Protein AF-A0A1J5D6K0-F1 (afdb_monomer_lite)

Sequence (150 aa):
MKAKLVFLFVSVVAASLMGCAALTQLNQTANDLNKTATDLDNTAKNAEGTAKKVDNNLDKANDAANKLGPVELEDDGGSNSSEAYCCVNGTFYNCTSAAAAGQCVGDPMAMMDCLNACGDTACEDQCTSKYGPDPSPCSRDAGQDGRCAE

Foldseek 3Di:
DVVVVVVVVVVVVVVVVVVVVVVVVVVVVVVVVVVVVVVVVVVVVVVVVVVVVVVVVVVVVVVVVVVVPPPPPPPVVDPPDDWQWEADPLWIWTANDVVLSDLQQFAVVQLVVQVVVDDDPVSNVVSCVHGNGDNVRTHTDRVCSVVSPD

Secondary structure (DSSP, 8-state):
-HHHHHHHHHHHHHHHHHHHHHHHHHHHHHHHHHHHHHHHHHHHHHHHHHHHHHHHHHHHHHHHHHHT-------TT--SSS-EEEEETTEEEEESSHHHHHHHH--HHHHHHHHHH--SHHHHHHHHHHHS---TTEEE-GGGGGGS--

pLDDT: mean 79.14, std 17.73, range [39.59, 94.88]

Structure (mmCIF, N/CA/C/O backbone):
data_AF-A0A1J5D6K0-F1
#
_entry.id   AF-A0A1J5D6K0-F1
#
loop_
_atom_site.group_PDB
_atom_site.id
_atom_site.type_symbol
_atom_site.label_atom_id
_atom_site.label_alt_id
_atom_site.label_comp_id
_atom_site.label_asym_id
_atom_site.label_entity_id
_atom_site.label_seq_id
_atom_site.pdbx_PDB_ins_code
_atom_site.Cartn_x
_atom_site.Cartn_y
_atom_site.Cartn_z
_atom_site.occupancy
_atom_site.B_iso_or_equiv
_atom_site.auth_seq_id
_atom_site.auth_comp_id
_atom_site.auth_asym_id
_atom_site.auth_atom_id
_atom_site.pdbx_PDB_model_num
ATOM 1 N N . MET A 1 1 ? 57.338 5.200 -73.165 1.00 49.44 1 MET A N 1
ATOM 2 C CA . MET A 1 1 ? 57.131 6.282 -72.168 1.00 49.44 1 MET A CA 1
ATOM 3 C C . MET A 1 1 ? 55.677 6.760 -72.046 1.00 49.44 1 MET A C 1
ATOM 5 O O . MET A 1 1 ? 55.307 7.169 -70.957 1.00 49.44 1 MET A O 1
ATOM 9 N N . LYS A 1 2 ? 54.822 6.655 -73.080 1.00 47.28 2 LYS A N 1
ATOM 10 C CA . LYS A 1 2 ? 53.421 7.136 -73.029 1.00 47.28 2 LYS A CA 1
ATOM 11 C C . LYS A 1 2 ? 52.489 6.389 -72.047 1.00 47.28 2 LYS A C 1
ATOM 13 O O . LYS A 1 2 ? 51.615 7.014 -71.468 1.00 47.28 2 LYS A O 1
ATOM 18 N N . ALA A 1 3 ? 52.709 5.097 -71.787 1.00 49.09 3 ALA A N 1
ATOM 19 C CA . ALA A 1 3 ? 51.834 4.300 -70.911 1.00 49.09 3 ALA A CA 1
ATOM 20 C C . ALA A 1 3 ? 51.986 4.594 -69.399 1.00 49.09 3 ALA A C 1
ATOM 22 O O . ALA A 1 3 ? 51.020 4.477 -68.652 1.00 49.09 3 ALA A O 1
ATOM 23 N N . LYS A 1 4 ? 53.173 5.024 -68.941 1.00 47.47 4 LYS A N 1
ATOM 24 C CA . LYS A 1 4 ? 53.415 5.360 -67.522 1.00 47.47 4 LYS A CA 1
ATOM 25 C C . LYS A 1 4 ? 52.765 6.683 -67.099 1.00 47.47 4 LYS A C 1
ATOM 27 O O . LYS A 1 4 ? 52.412 6.832 -65.937 1.00 47.47 4 LYS A O 1
ATOM 32 N N . LEU A 1 5 ? 52.580 7.616 -68.036 1.00 44.81 5 LEU A N 1
ATOM 33 C CA . LEU A 1 5 ? 51.949 8.908 -67.758 1.00 44.81 5 LEU A CA 1
ATOM 34 C C . LEU A 1 5 ? 50.432 8.753 -67.546 1.00 44.81 5 LEU A C 1
ATOM 36 O O . LEU A 1 5 ? 49.882 9.331 -66.619 1.00 44.81 5 LEU A O 1
ATOM 40 N N . VAL A 1 6 ? 49.769 7.906 -68.343 1.00 53.62 6 VAL A N 1
ATOM 41 C CA . VAL A 1 6 ? 48.320 7.648 -68.230 1.00 53.62 6 VAL A CA 1
ATOM 42 C C . VAL A 1 6 ? 47.972 6.979 -66.896 1.00 53.62 6 VAL A C 1
ATOM 44 O O . VAL A 1 6 ? 46.999 7.364 -66.258 1.00 53.62 6 VAL A O 1
ATOM 47 N N . PHE A 1 7 ? 48.802 6.046 -66.421 1.00 49.53 7 PHE A N 1
ATOM 48 C CA . PHE A 1 7 ? 48.579 5.375 -65.135 1.00 49.53 7 PHE A CA 1
ATOM 49 C C . PHE A 1 7 ? 48.686 6.320 -63.926 1.00 49.53 7 PHE A C 1
ATOM 51 O O . PHE A 1 7 ? 47.919 6.187 -62.977 1.00 49.53 7 PHE A O 1
ATOM 58 N N . LEU A 1 8 ? 49.587 7.309 -63.968 1.00 51.47 8 LEU A N 1
ATOM 59 C CA . LEU A 1 8 ? 49.704 8.313 -62.903 1.00 51.47 8 LEU A CA 1
ATOM 60 C C . LEU A 1 8 ? 48.533 9.306 -62.907 1.00 51.47 8 LEU A C 1
ATOM 62 O O . LEU A 1 8 ? 48.039 9.660 -61.840 1.00 51.47 8 LEU A O 1
ATOM 66 N N . PHE A 1 9 ? 48.038 9.703 -64.084 1.00 49.69 9 PHE A N 1
ATOM 67 C CA . PHE A 1 9 ? 46.866 10.579 -64.182 1.00 49.69 9 PHE A CA 1
ATOM 68 C C . PHE A 1 9 ? 45.577 9.897 -63.698 1.00 49.69 9 PHE A C 1
ATOM 70 O O . PHE A 1 9 ? 44.783 10.526 -63.003 1.00 49.69 9 PHE A O 1
ATOM 77 N N . VAL A 1 10 ? 45.385 8.606 -63.988 1.00 52.84 10 VAL A N 1
ATOM 78 C CA . VAL A 1 10 ? 44.197 7.860 -63.531 1.00 52.84 10 VAL A CA 1
ATOM 79 C C . VAL A 1 10 ? 44.192 7.681 -62.005 1.00 52.84 10 VAL A C 1
ATOM 81 O O . VAL A 1 10 ? 43.145 7.854 -61.383 1.00 52.84 10 VAL A O 1
ATOM 84 N N . SER A 1 11 ? 45.348 7.436 -61.374 1.00 50.16 11 SER A N 1
ATOM 85 C CA . SER A 1 11 ? 45.429 7.321 -59.907 1.00 50.16 11 SER A CA 1
ATOM 86 C C . SER A 1 11 ? 45.177 8.641 -59.165 1.00 50.16 11 SER A C 1
ATOM 88 O O . SER A 1 11 ? 44.572 8.626 -58.096 1.00 50.16 11 SER A O 1
ATOM 90 N N . VAL A 1 12 ? 45.586 9.789 -59.718 1.00 50.44 12 VAL A N 1
ATOM 91 C CA . VAL A 1 12 ? 45.345 11.106 -59.090 1.00 50.44 12 VAL A CA 1
ATOM 92 C C . VAL A 1 12 ? 43.873 11.527 -59.204 1.00 50.44 12 VAL A C 1
ATOM 94 O O . VAL A 1 12 ? 43.320 12.102 -58.264 1.00 50.44 12 VAL A O 1
ATOM 97 N N . VAL A 1 13 ? 43.204 11.188 -60.312 1.00 50.97 13 VAL A N 1
ATOM 98 C CA . VAL A 1 13 ? 41.767 11.460 -60.505 1.00 50.97 13 VAL A CA 1
ATOM 99 C C . VAL A 1 13 ? 40.896 10.531 -59.643 1.00 50.97 13 VAL A C 1
ATOM 101 O O . VAL A 1 13 ? 39.911 10.974 -59.054 1.00 50.97 13 VAL A O 1
ATOM 104 N N . ALA A 1 14 ? 41.288 9.264 -59.472 1.00 49.84 14 ALA A N 1
ATOM 105 C CA . ALA A 1 14 ? 40.587 8.337 -58.578 1.00 49.84 14 ALA A CA 1
ATOM 106 C C . ALA A 1 14 ? 40.674 8.756 -57.094 1.00 49.84 14 ALA A C 1
ATOM 108 O O . ALA A 1 14 ? 39.692 8.636 -56.362 1.00 49.84 14 ALA A O 1
ATOM 109 N N . ALA A 1 15 ? 41.811 9.314 -56.659 1.00 49.41 15 ALA A N 1
ATOM 110 C CA . ALA A 1 15 ? 41.989 9.820 -55.295 1.00 49.41 15 ALA A CA 1
ATOM 111 C C . ALA A 1 15 ? 41.212 11.124 -55.017 1.00 49.41 15 ALA A C 1
ATOM 113 O O . ALA A 1 15 ? 40.798 11.366 -53.884 1.00 49.41 15 ALA A O 1
ATOM 114 N N . SER A 1 16 ? 40.966 11.951 -56.038 1.00 51.94 16 SER A N 1
ATOM 115 C CA . SER A 1 16 ? 40.209 13.206 -55.896 1.00 51.94 16 SER A CA 1
ATOM 116 C C . SER A 1 16 ? 38.687 13.002 -55.893 1.00 51.94 16 SER A C 1
ATOM 118 O O . SER A 1 16 ? 37.976 13.767 -55.245 1.00 51.94 16 SER A O 1
ATOM 120 N N . LEU A 1 17 ? 38.177 11.930 -56.508 1.00 52.44 17 LEU A N 1
ATOM 121 C CA . LEU A 1 17 ? 36.751 11.568 -56.464 1.00 52.44 17 LEU A CA 1
ATOM 122 C C . LEU A 1 17 ? 36.309 10.987 -55.106 1.00 52.44 17 LEU A C 1
ATOM 124 O O . LEU A 1 17 ? 35.176 11.219 -54.683 1.00 52.44 17 LEU A O 1
ATOM 128 N N . MET A 1 18 ? 37.192 10.287 -54.384 1.00 53.19 18 MET A N 1
ATOM 129 C CA . MET A 1 18 ? 36.874 9.741 -53.051 1.00 53.19 18 MET A CA 1
ATOM 130 C C . MET A 1 18 ? 36.781 10.821 -51.956 1.00 53.19 18 MET A C 1
ATOM 132 O O . MET A 1 18 ? 36.052 10.641 -50.982 1.00 53.19 18 MET A O 1
ATOM 136 N N . GLY A 1 19 ? 37.445 11.971 -52.126 1.00 53.59 19 GLY A N 1
ATOM 137 C CA . GLY A 1 19 ? 37.365 13.097 -51.184 1.00 53.59 19 GLY A CA 1
ATOM 138 C C . GLY A 1 19 ? 36.005 13.810 -51.174 1.00 53.59 19 GLY A C 1
ATOM 139 O O . GLY A 1 19 ? 35.550 14.269 -50.127 1.00 53.59 19 GLY A O 1
ATOM 140 N N . CYS A 1 20 ? 35.304 13.857 -52.311 1.00 55.31 20 CYS A N 1
ATOM 141 C CA . CYS A 1 20 ? 33.992 14.508 -52.409 1.00 55.31 20 CYS A CA 1
ATOM 142 C C . CYS A 1 20 ? 32.870 13.711 -51.721 1.00 55.31 20 CYS A C 1
ATOM 144 O O . CYS A 1 20 ? 31.951 14.307 -51.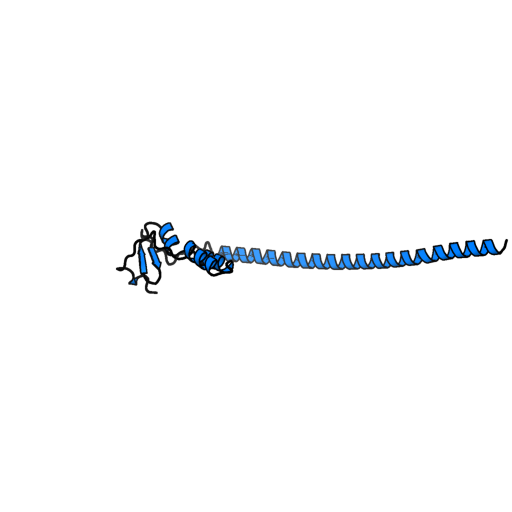154 1.00 55.31 20 CYS A O 1
ATOM 146 N N . ALA A 1 21 ? 32.952 12.376 -51.714 1.00 61.72 21 ALA A N 1
ATOM 147 C CA . ALA A 1 21 ? 31.985 11.530 -51.010 1.00 61.72 21 ALA A CA 1
ATOM 148 C C . ALA A 1 21 ? 32.072 11.724 -49.485 1.00 61.72 21 ALA A C 1
ATOM 150 O O . ALA A 1 21 ? 31.045 11.858 -48.821 1.00 61.72 21 ALA A O 1
ATOM 151 N N . ALA A 1 22 ? 33.293 11.841 -48.950 1.00 66.62 22 ALA A N 1
ATOM 152 C CA . ALA A 1 22 ? 33.528 12.125 -47.536 1.00 66.62 22 ALA A CA 1
ATOM 153 C C . ALA A 1 22 ? 33.022 13.521 -47.125 1.00 66.62 22 ALA A C 1
ATOM 155 O O . ALA A 1 22 ? 32.376 13.656 -46.088 1.00 66.62 22 ALA A O 1
ATOM 156 N N . LEU A 1 23 ? 33.229 14.554 -47.957 1.00 67.88 23 LEU A N 1
ATOM 157 C CA . LEU A 1 23 ? 32.669 15.891 -47.701 1.00 67.88 23 LEU A CA 1
ATOM 158 C C . LEU A 1 23 ? 31.135 15.891 -47.676 1.00 67.88 23 LEU A C 1
ATOM 160 O O . LEU A 1 23 ? 30.526 16.566 -46.848 1.00 67.88 23 LEU A O 1
ATOM 164 N N . THR A 1 24 ? 30.508 15.128 -48.572 1.00 75.88 24 THR A N 1
ATOM 165 C CA . THR A 1 24 ? 29.043 15.049 -48.648 1.00 75.88 24 THR A CA 1
ATOM 166 C C . THR A 1 24 ? 28.462 14.369 -47.405 1.00 75.88 24 THR A C 1
ATOM 168 O O . THR A 1 24 ? 27.485 14.860 -46.841 1.00 75.88 24 THR A O 1
ATOM 171 N N . GLN A 1 25 ? 29.106 13.302 -46.920 1.00 78.06 25 GLN A N 1
ATOM 172 C CA . GLN A 1 25 ? 28.727 12.625 -45.673 1.00 78.06 25 GLN A CA 1
ATOM 173 C C . GLN A 1 25 ? 28.916 13.513 -44.434 1.00 78.06 25 GLN A C 1
ATOM 175 O O . GLN A 1 25 ? 28.061 13.511 -43.547 1.00 78.06 25 GLN A O 1
ATOM 180 N N . LEU A 1 26 ? 29.986 14.317 -44.378 1.00 77.44 26 LEU A N 1
ATOM 181 C CA . LEU A 1 26 ? 30.190 15.282 -43.291 1.00 77.44 26 LEU A CA 1
ATOM 182 C C . LEU A 1 26 ? 29.095 16.354 -43.264 1.00 77.44 26 LEU A C 1
ATOM 184 O O . LEU A 1 26 ? 28.601 16.693 -42.193 1.00 77.44 26 LEU A O 1
ATOM 188 N N . ASN A 1 27 ? 28.693 16.865 -44.428 1.00 78.88 27 ASN A N 1
ATOM 189 C CA . ASN A 1 27 ? 27.647 17.884 -44.520 1.00 78.88 27 ASN A CA 1
ATOM 190 C C . ASN A 1 27 ? 26.264 17.341 -44.114 1.00 78.88 27 ASN A C 1
ATOM 192 O O . ASN A 1 27 ? 25.484 18.033 -43.465 1.00 78.88 27 ASN A O 1
ATOM 196 N N . GLN A 1 28 ? 25.965 16.085 -44.459 1.00 83.44 28 GLN A N 1
ATOM 197 C CA . GLN A 1 28 ? 24.747 15.405 -44.006 1.00 83.44 28 GLN A CA 1
ATOM 198 C C . GLN A 1 28 ? 24.757 15.208 -42.489 1.00 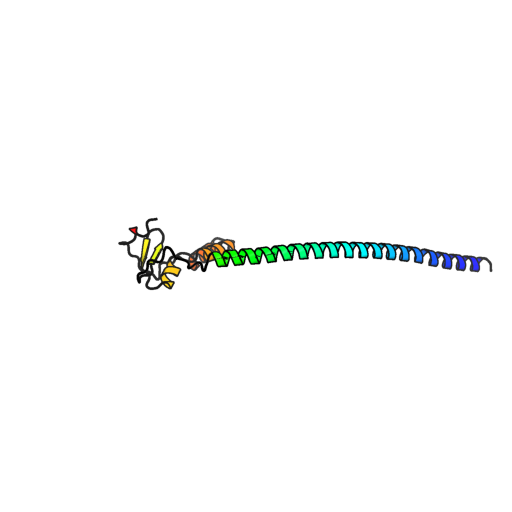83.44 28 GLN A C 1
ATOM 200 O O . GLN A 1 28 ? 23.828 15.639 -41.812 1.00 83.44 28 GLN A O 1
ATOM 205 N N . THR A 1 29 ? 25.862 14.686 -41.953 1.00 83.69 29 THR A N 1
ATOM 206 C CA . THR A 1 29 ? 26.055 14.516 -40.506 1.00 83.69 29 THR A CA 1
ATOM 207 C C . THR A 1 29 ? 25.896 15.847 -39.761 1.00 83.69 29 THR A C 1
ATOM 209 O O . THR A 1 29 ? 25.196 15.912 -38.758 1.00 83.69 29 THR A O 1
ATOM 212 N N . ALA A 1 30 ? 26.470 16.941 -40.269 1.00 81.69 30 ALA A N 1
ATOM 213 C CA . ALA A 1 30 ? 26.342 18.264 -39.656 1.00 81.69 30 ALA A CA 1
ATOM 214 C C . ALA A 1 30 ? 24.886 18.769 -39.610 1.00 81.69 30 ALA A C 1
ATOM 216 O O . ALA A 1 30 ? 24.461 19.331 -38.598 1.00 81.69 30 ALA A O 1
ATOM 217 N N . ASN A 1 31 ? 24.107 18.538 -40.670 1.00 88.25 31 ASN A N 1
ATOM 218 C CA . ASN A 1 31 ? 22.688 18.898 -40.699 1.00 88.25 31 ASN A CA 1
ATOM 219 C C . ASN A 1 31 ? 21.855 18.055 -39.726 1.00 88.25 31 ASN A C 1
ATOM 221 O O . ASN A 1 31 ? 20.991 18.600 -39.036 1.00 88.25 31 ASN A O 1
ATOM 225 N N . ASP A 1 32 ? 22.141 16.758 -39.626 1.00 89.81 32 ASP A N 1
ATOM 226 C CA . ASP A 1 32 ? 21.453 15.858 -38.697 1.00 89.81 32 ASP A CA 1
ATOM 227 C C . ASP A 1 32 ? 21.759 16.214 -37.235 1.00 89.81 32 ASP A C 1
ATOM 229 O O . ASP A 1 32 ? 20.852 16.234 -36.398 1.00 89.81 32 ASP A O 1
ATOM 233 N N . LEU A 1 33 ? 23.008 16.589 -36.925 1.00 91.31 33 LEU A N 1
ATOM 234 C CA . LEU A 1 33 ? 23.368 17.108 -35.602 1.00 91.31 33 LEU A CA 1
ATOM 235 C C . LEU A 1 33 ? 22.633 18.414 -35.288 1.00 91.31 33 LEU A C 1
ATOM 237 O O . LEU A 1 33 ? 22.113 18.564 -34.185 1.00 91.31 33 LEU A O 1
ATOM 241 N N . ASN A 1 34 ? 22.554 19.345 -36.241 1.00 91.94 34 ASN A N 1
ATOM 242 C CA . ASN A 1 34 ? 21.859 20.617 -36.032 1.00 91.94 34 ASN A CA 1
ATOM 243 C C . ASN A 1 34 ? 20.353 20.415 -35.785 1.00 91.94 34 ASN A C 1
ATOM 245 O O . ASN A 1 34 ? 19.753 21.059 -34.920 1.00 91.94 34 ASN A O 1
ATOM 249 N N . LYS A 1 35 ? 19.744 19.468 -36.506 1.00 92.94 35 LYS A N 1
ATOM 250 C CA . LYS A 1 35 ? 18.352 19.074 -36.287 1.00 92.94 35 LYS A CA 1
ATOM 251 C C . LYS A 1 35 ? 18.155 18.455 -34.903 1.00 92.94 35 LYS A C 1
ATOM 253 O O . LYS A 1 35 ? 17.283 18.896 -34.162 1.00 92.94 35 LYS A O 1
ATOM 258 N N . THR A 1 36 ? 19.021 17.517 -34.526 1.00 93.19 36 THR A N 1
ATOM 259 C CA . THR A 1 36 ? 18.984 16.865 -33.208 1.00 93.19 36 THR A CA 1
ATOM 260 C C . THR A 1 36 ? 19.147 17.878 -32.071 1.00 93.19 36 THR A C 1
ATOM 262 O O . THR A 1 36 ? 18.436 17.807 -31.073 1.00 93.19 36 THR A O 1
ATOM 265 N N . ALA A 1 37 ? 20.038 18.863 -32.229 1.00 90.94 37 ALA A N 1
ATOM 266 C CA . ALA A 1 37 ? 20.223 19.935 -31.253 1.00 90.94 37 ALA A CA 1
ATOM 267 C C . ALA A 1 37 ? 18.960 20.800 -31.094 1.00 90.94 37 ALA A C 1
ATOM 269 O O . ALA A 1 37 ? 18.594 21.158 -29.976 1.00 90.94 37 ALA A O 1
ATOM 270 N N . THR A 1 38 ? 18.263 21.087 -32.197 1.00 93.56 38 THR A N 1
ATOM 271 C CA . THR A 1 38 ? 17.000 21.844 -32.183 1.00 93.56 38 THR A CA 1
ATOM 272 C C . THR A 1 38 ? 15.880 21.056 -31.499 1.00 93.56 38 THR A C 1
ATOM 274 O O . THR A 1 38 ? 15.136 21.602 -30.684 1.00 93.56 38 THR A O 1
ATOM 277 N N . ASP A 1 39 ? 15.772 19.759 -31.784 1.00 92.88 39 ASP A N 1
ATOM 278 C CA . ASP A 1 39 ? 14.772 18.887 -31.161 1.00 92.88 39 ASP A CA 1
ATOM 279 C C . ASP A 1 39 ? 15.024 18.731 -29.650 1.00 92.88 39 ASP A C 1
ATOM 281 O O . ASP A 1 39 ? 14.078 18.717 -28.852 1.00 92.88 39 ASP A O 1
ATOM 285 N N . LEU A 1 40 ? 16.295 18.694 -29.234 1.00 93.62 40 LEU A N 1
ATOM 286 C CA . LEU A 1 40 ? 16.673 18.651 -27.824 1.00 93.62 40 LEU A CA 1
ATOM 287 C C . LEU A 1 40 ? 16.359 19.967 -27.096 1.00 93.62 40 LEU A C 1
ATOM 289 O O . LEU A 1 40 ? 15.832 19.923 -25.987 1.00 93.62 40 LEU A O 1
ATOM 293 N N . ASP A 1 41 ? 16.601 21.124 -27.721 1.00 94.12 41 ASP A N 1
ATOM 294 C CA . ASP A 1 41 ? 16.224 22.441 -27.175 1.00 94.12 41 ASP A CA 1
ATOM 295 C C . ASP A 1 41 ? 14.703 22.563 -26.981 1.00 94.12 41 ASP A C 1
ATOM 297 O O . ASP A 1 41 ? 14.225 22.972 -25.919 1.00 94.12 41 ASP A O 1
ATOM 301 N N . ASN A 1 42 ? 13.919 22.115 -27.964 1.00 93.00 42 ASN A N 1
ATOM 302 C CA . ASN A 1 42 ? 12.461 22.084 -27.854 1.00 93.00 42 ASN A CA 1
ATOM 303 C C . ASN A 1 42 ? 11.989 21.133 -26.741 1.00 93.00 42 ASN A C 1
ATOM 305 O O . ASN A 1 42 ? 11.067 21.457 -25.988 1.00 93.00 42 ASN A O 1
ATOM 309 N N . THR A 1 43 ? 12.641 19.978 -26.596 1.00 93.75 43 THR A N 1
ATOM 310 C CA . THR A 1 43 ? 12.351 19.022 -25.518 1.00 93.75 43 THR A CA 1
ATOM 311 C C . THR A 1 43 ? 12.675 19.617 -24.146 1.00 93.75 43 THR A C 1
ATOM 313 O O . THR A 1 43 ? 11.863 19.505 -23.227 1.00 93.75 43 THR A O 1
ATOM 316 N N . ALA A 1 44 ? 13.808 20.311 -24.014 1.00 90.94 44 ALA A N 1
ATOM 317 C CA . ALA A 1 44 ? 14.205 20.984 -22.780 1.00 90.94 44 ALA A CA 1
ATOM 318 C C . ALA A 1 44 ? 13.202 22.080 -22.379 1.00 90.94 44 ALA A C 1
ATOM 320 O O . ALA A 1 44 ? 12.775 22.126 -21.226 1.00 90.94 44 ALA A O 1
ATOM 321 N N . LYS A 1 45 ? 12.738 22.897 -23.332 1.00 92.38 45 LYS A N 1
ATOM 322 C CA . LYS A 1 45 ? 11.705 23.923 -23.092 1.00 92.38 45 LYS A CA 1
ATOM 323 C C . LYS A 1 45 ? 10.369 23.326 -22.648 1.00 92.38 45 LYS A C 1
ATOM 325 O O . LYS A 1 45 ? 9.719 23.855 -21.745 1.00 92.38 45 LYS A O 1
ATOM 330 N N . ASN A 1 46 ? 9.965 22.203 -23.242 1.00 90.44 46 ASN A N 1
ATOM 331 C CA . ASN A 1 46 ? 8.754 21.490 -22.832 1.00 90.44 46 ASN A CA 1
ATOM 332 C C . ASN A 1 46 ? 8.889 20.907 -21.417 1.00 90.44 46 ASN A C 1
ATOM 334 O O . ASN A 1 46 ? 7.950 20.997 -20.622 1.00 90.44 46 ASN A O 1
ATOM 338 N N . ALA A 1 47 ? 10.055 20.347 -21.084 1.00 89.69 47 ALA A N 1
ATOM 339 C CA . ALA A 1 47 ? 10.348 19.841 -19.747 1.00 89.69 47 ALA A CA 1
ATOM 340 C C . ALA A 1 47 ? 10.336 20.964 -18.695 1.00 89.69 47 ALA A C 1
ATOM 342 O O . ALA A 1 47 ? 9.719 20.802 -17.644 1.00 89.69 47 ALA A O 1
ATOM 343 N N . GLU A 1 48 ? 10.917 22.128 -19.002 1.00 91.62 48 GLU A N 1
ATOM 344 C CA . GLU A 1 48 ? 10.876 23.311 -18.133 1.00 91.62 48 GLU A CA 1
ATOM 345 C C . GLU A 1 48 ? 9.432 23.793 -17.896 1.00 91.62 48 GLU A C 1
ATOM 347 O O . GLU A 1 48 ? 9.042 24.099 -16.767 1.00 91.62 48 GLU A O 1
ATOM 352 N N . GLY A 1 49 ? 8.600 23.804 -18.942 1.00 89.69 49 GLY A N 1
ATOM 353 C CA . GLY A 1 49 ? 7.178 24.135 -18.827 1.00 89.69 49 GLY A CA 1
ATOM 354 C C . GLY A 1 49 ? 6.404 23.163 -17.930 1.00 89.69 49 GLY A C 1
ATOM 355 O O . GLY A 1 49 ? 5.546 23.587 -17.153 1.00 89.69 49 GLY A O 1
ATOM 356 N N . THR A 1 50 ? 6.717 21.868 -18.000 1.00 89.12 50 THR A N 1
ATOM 357 C CA . THR A 1 50 ? 6.130 20.848 -17.118 1.00 89.12 50 THR A CA 1
ATOM 358 C C . THR A 1 50 ? 6.604 21.015 -15.676 1.00 89.12 50 THR A C 1
ATOM 360 O O . THR A 1 50 ? 5.771 20.993 -14.773 1.00 89.12 50 THR A O 1
ATOM 363 N N . ALA A 1 51 ? 7.897 21.271 -15.451 1.00 87.94 51 ALA A N 1
ATOM 364 C CA . ALA A 1 51 ? 8.444 21.516 -14.117 1.00 87.94 51 ALA A CA 1
ATOM 365 C C . ALA A 1 51 ? 7.751 22.704 -13.430 1.00 87.94 51 ALA A C 1
ATOM 367 O O . ALA A 1 51 ? 7.295 22.576 -12.298 1.00 87.94 51 ALA A O 1
ATOM 368 N N . LYS A 1 52 ? 7.538 23.815 -14.151 1.00 91.38 52 LYS A N 1
ATOM 369 C CA . LYS A 1 52 ? 6.787 24.976 -13.636 1.00 91.38 52 LYS A CA 1
ATOM 370 C C . LYS A 1 52 ? 5.338 24.640 -13.274 1.00 91.38 52 LYS A C 1
ATOM 372 O O . LYS A 1 52 ? 4.792 25.210 -12.336 1.00 91.38 52 LYS A O 1
ATOM 377 N N . LYS A 1 53 ? 4.674 23.739 -14.005 1.00 88.94 53 LYS A N 1
ATOM 378 C CA . LYS A 1 53 ? 3.305 23.304 -13.665 1.00 88.94 53 LYS A CA 1
ATOM 379 C C . LYS A 1 53 ? 3.276 22.440 -12.408 1.00 88.94 53 LYS A C 1
ATOM 381 O O . LYS A 1 53 ? 2.346 22.575 -11.621 1.00 88.94 53 LYS A O 1
ATOM 386 N N . VAL A 1 54 ? 4.269 21.569 -12.235 1.00 91.75 54 VAL A N 1
ATOM 387 C CA . VAL A 1 54 ? 4.406 20.736 -11.033 1.00 91.75 54 VAL A CA 1
ATOM 388 C C . VAL A 1 54 ? 4.637 21.611 -9.805 1.00 91.75 54 VAL A C 1
ATOM 390 O O . VAL A 1 54 ? 3.932 21.433 -8.820 1.00 91.75 54 VAL A O 1
ATOM 393 N N . ASP A 1 55 ? 5.525 22.599 -9.904 1.00 91.44 55 ASP A N 1
ATOM 394 C CA . ASP A 1 55 ? 5.819 23.558 -8.832 1.00 91.44 55 ASP A CA 1
ATOM 395 C C . ASP A 1 55 ? 4.552 24.309 -8.378 1.00 91.44 55 ASP A C 1
ATOM 397 O O . ASP A 1 55 ? 4.140 24.233 -7.225 1.00 91.44 55 ASP A O 1
ATOM 401 N N . ASN A 1 56 ? 3.805 24.876 -9.334 1.00 89.19 56 ASN A N 1
ATOM 402 C CA . ASN A 1 56 ? 2.524 25.535 -9.054 1.00 89.19 56 ASN A CA 1
ATOM 403 C C . ASN A 1 56 ? 1.467 24.606 -8.427 1.00 89.19 56 ASN A C 1
ATOM 405 O O . ASN A 1 56 ? 0.593 25.064 -7.691 1.00 89.19 56 ASN A O 1
ATOM 409 N N . ASN A 1 57 ? 1.470 23.317 -8.773 1.00 90.38 57 ASN A N 1
ATOM 410 C CA . ASN A 1 57 ? 0.536 22.353 -8.193 1.00 90.38 57 ASN A CA 1
ATOM 411 C C . ASN A 1 57 ? 0.956 21.944 -6.779 1.00 90.38 57 ASN A C 1
ATOM 413 O O . ASN A 1 57 ? 0.080 21.723 -5.946 1.00 90.38 57 ASN A O 1
ATOM 417 N N . LEU A 1 58 ? 2.260 21.873 -6.509 1.00 91.06 58 LEU A N 1
ATOM 418 C CA . LEU A 1 58 ? 2.797 21.604 -5.181 1.00 91.06 58 LEU A CA 1
ATOM 419 C C . LEU A 1 58 ? 2.448 22.741 -4.217 1.00 91.06 58 LEU A C 1
ATOM 421 O O . LEU A 1 58 ? 1.920 22.465 -3.144 1.00 91.06 58 LEU A O 1
ATOM 425 N N . ASP A 1 59 ? 2.625 23.996 -4.633 1.00 90.31 59 ASP A N 1
ATOM 426 C CA . ASP A 1 59 ? 2.231 25.163 -3.834 1.00 90.31 59 ASP A CA 1
ATOM 427 C C . ASP A 1 59 ? 0.732 25.148 -3.517 1.00 90.31 59 ASP A C 1
ATOM 429 O O . ASP A 1 59 ? 0.327 25.303 -2.367 1.00 90.31 59 ASP A O 1
ATOM 433 N N . LYS A 1 60 ? -0.115 24.866 -4.517 1.00 87.56 60 LYS A N 1
ATOM 434 C CA . LYS A 1 60 ? -1.569 24.746 -4.315 1.00 87.56 60 LYS A CA 1
ATOM 435 C C . LYS A 1 60 ? -1.947 23.596 -3.386 1.00 87.56 60 LYS A C 1
ATOM 437 O O . LYS A 1 60 ? -2.881 23.743 -2.602 1.00 87.56 60 LYS A O 1
ATOM 442 N N . ALA A 1 61 ? -1.269 22.454 -3.495 1.00 84.25 61 ALA A N 1
ATOM 443 C CA . ALA A 1 61 ? -1.498 21.309 -2.621 1.00 84.25 61 ALA A CA 1
ATOM 444 C C . ALA A 1 61 ? -1.071 21.621 -1.182 1.00 84.25 61 ALA A C 1
ATOM 446 O O . ALA A 1 61 ? -1.787 21.275 -0.248 1.00 84.25 61 ALA A O 1
ATOM 447 N N . ASN A 1 62 ? 0.044 22.331 -1.006 1.00 85.62 62 ASN A N 1
ATOM 448 C CA . ASN A 1 62 ? 0.533 22.750 0.300 1.00 85.62 62 ASN A CA 1
ATOM 449 C C . ASN A 1 62 ? -0.392 23.799 0.939 1.00 85.62 62 ASN A C 1
ATOM 451 O O . ASN A 1 62 ? -0.748 23.688 2.108 1.00 85.62 62 ASN A O 1
ATOM 455 N N . ASP A 1 63 ? -0.878 24.766 0.160 1.00 87.06 63 ASP A N 1
ATOM 456 C CA . ASP A 1 63 ? -1.900 25.720 0.600 1.00 87.06 63 ASP A CA 1
ATOM 457 C C . ASP A 1 63 ? -3.217 25.026 0.975 1.00 87.06 63 ASP A C 1
ATOM 459 O O . ASP A 1 63 ? -3.878 25.427 1.933 1.00 87.06 63 ASP A O 1
ATOM 463 N N . ALA A 1 64 ? -3.617 23.991 0.230 1.00 83.06 64 ALA A N 1
ATOM 464 C CA . ALA A 1 64 ? -4.786 23.183 0.563 1.00 83.06 64 ALA A CA 1
ATOM 465 C C . ALA A 1 64 ? -4.571 22.394 1.863 1.00 83.06 64 ALA A C 1
ATOM 467 O O . ALA A 1 64 ? -5.444 22.421 2.724 1.00 83.06 64 ALA A O 1
ATOM 468 N N . ALA A 1 65 ? -3.406 21.769 2.045 1.00 80.25 65 ALA A N 1
ATOM 469 C CA . ALA A 1 65 ? -3.047 21.064 3.274 1.00 80.25 65 ALA A CA 1
ATOM 470 C C . ALA A 1 65 ? -3.033 22.006 4.489 1.00 80.25 65 ALA A C 1
ATOM 472 O O . ALA A 1 65 ? -3.623 21.697 5.517 1.00 80.25 65 ALA A O 1
ATOM 473 N N . ASN A 1 66 ? -2.467 23.207 4.350 1.00 79.38 66 ASN A N 1
ATOM 474 C CA . ASN A 1 66 ? -2.459 24.209 5.418 1.00 79.38 66 ASN A CA 1
ATOM 475 C C . ASN A 1 66 ? -3.869 24.719 5.765 1.00 79.38 66 ASN A C 1
ATOM 477 O O . ASN A 1 66 ? -4.143 25.029 6.923 1.00 79.38 66 ASN A O 1
ATOM 481 N N . LYS A 1 67 ? -4.780 24.800 4.784 1.00 82.06 67 LYS A N 1
ATOM 482 C CA . LYS A 1 67 ? -6.194 25.162 5.010 1.00 82.06 67 LYS A CA 1
ATOM 483 C C . LYS A 1 67 ? -7.007 24.050 5.662 1.00 82.06 67 LYS A C 1
ATOM 485 O O . LYS A 1 67 ? -8.004 24.355 6.309 1.00 82.06 67 LYS A O 1
ATOM 490 N N . LEU A 1 68 ? -6.600 22.796 5.485 1.00 72.19 68 LEU A N 1
ATOM 491 C CA . LEU A 1 68 ? -7.197 21.650 6.169 1.00 72.19 68 LEU A CA 1
ATOM 492 C C . LEU A 1 68 ? -6.747 21.553 7.637 1.00 72.19 68 LEU A C 1
ATOM 494 O O . LEU A 1 68 ? -7.300 20.747 8.375 1.00 72.19 68 LEU A O 1
ATOM 498 N N . GLY A 1 69 ? -5.812 22.410 8.074 1.00 59.84 69 GLY A N 1
ATOM 499 C CA . GLY A 1 69 ? -5.227 22.353 9.411 1.00 59.84 69 GLY A CA 1
ATOM 500 C C . GLY A 1 69 ? -4.414 21.070 9.613 1.00 59.84 69 GLY A C 1
ATOM 501 O O . GLY A 1 69 ? -4.328 20.232 8.712 1.00 59.84 69 GLY A O 1
ATOM 502 N N . PRO A 1 70 ? -3.788 20.870 10.786 1.00 57.25 70 PRO A N 1
ATOM 503 C CA . PRO A 1 70 ? -3.527 19.507 11.200 1.00 57.25 70 PRO A CA 1
ATOM 504 C C . PRO A 1 70 ? -4.879 18.797 11.171 1.00 57.25 70 PRO A C 1
ATOM 506 O O . PRO A 1 70 ? -5.813 19.210 11.857 1.00 57.25 70 PRO A O 1
ATOM 509 N N . VAL A 1 71 ? -4.978 17.729 10.386 1.00 49.03 71 VAL A N 1
ATOM 510 C CA . VAL A 1 71 ? -5.863 16.642 10.772 1.00 49.03 71 VAL A CA 1
ATOM 511 C C . VAL A 1 71 ? -5.268 16.177 12.097 1.00 49.03 71 VAL A C 1
ATOM 513 O O . VAL A 1 71 ? -4.389 15.319 12.141 1.00 49.03 71 VAL A O 1
ATOM 516 N N . GLU A 1 72 ? -5.682 16.814 13.196 1.00 44.34 72 GLU A N 1
ATOM 517 C CA . GLU A 1 72 ? -6.008 16.027 14.365 1.00 44.34 72 GLU A CA 1
ATOM 518 C C . GLU A 1 72 ? -6.858 14.919 13.766 1.00 44.34 72 GLU A C 1
ATOM 520 O O . GLU A 1 72 ? -7.941 15.160 13.230 1.00 44.34 72 GLU A O 1
ATOM 525 N N . LEU A 1 73 ? -6.275 13.724 13.680 1.00 43.06 73 LEU A N 1
ATOM 526 C CA . LEU A 1 73 ? -7.083 12.533 13.675 1.00 43.06 73 LEU A CA 1
ATOM 527 C C . LEU A 1 73 ? -7.847 12.668 14.989 1.00 43.06 73 LEU A C 1
ATOM 529 O O . LEU A 1 73 ? -7.379 12.239 16.041 1.00 43.06 73 LEU A O 1
ATOM 533 N N . GLU A 1 74 ? -8.979 13.368 14.937 1.00 42.62 74 GLU A N 1
ATOM 534 C CA . GLU A 1 74 ? -10.140 12.997 15.701 1.00 42.62 74 GLU A CA 1
ATOM 535 C C . GLU A 1 74 ? -10.379 11.561 15.248 1.00 42.62 74 GLU A C 1
ATOM 537 O O . GLU A 1 74 ? -11.008 11.254 14.240 1.00 42.62 74 GLU A O 1
ATOM 542 N N . ASP A 1 75 ? -9.661 10.676 15.931 1.00 44.56 75 ASP A N 1
ATOM 543 C CA . ASP A 1 75 ? -10.045 9.316 16.172 1.00 44.56 75 ASP A CA 1
ATOM 544 C C . ASP A 1 75 ? -11.460 9.421 16.742 1.00 44.56 75 ASP A C 1
ATOM 546 O O . ASP A 1 75 ? -11.668 9.435 17.952 1.00 44.56 75 ASP A O 1
ATOM 550 N N . ASP A 1 76 ? -12.453 9.531 15.859 1.00 39.69 76 ASP A N 1
ATOM 551 C CA . ASP A 1 76 ? -13.884 9.399 16.146 1.00 39.69 76 ASP A CA 1
ATOM 552 C C . ASP A 1 76 ? -14.224 7.952 16.601 1.00 39.69 76 ASP A C 1
ATOM 554 O O . ASP A 1 76 ? -15.341 7.468 16.443 1.00 39.69 76 ASP A O 1
ATOM 558 N N . GLY A 1 77 ? -13.250 7.244 17.192 1.00 42.78 77 GLY A N 1
ATOM 559 C CA . GLY A 1 77 ? -13.370 6.011 17.971 1.00 42.78 77 GLY A CA 1
ATOM 560 C C . GLY A 1 77 ? -12.711 6.089 19.363 1.00 42.78 77 GLY A C 1
ATOM 561 O O . GLY A 1 77 ? -12.860 5.169 20.174 1.00 42.78 77 GLY A O 1
ATOM 562 N N . GLY A 1 78 ? -12.045 7.195 19.700 1.00 42.91 78 GLY A N 1
ATOM 563 C CA . GLY A 1 78 ? -11.258 7.378 20.915 1.00 42.91 78 GLY A CA 1
ATOM 564 C C . GLY A 1 78 ? -12.064 8.015 22.029 1.00 42.91 78 GLY A C 1
ATOM 565 O O . GLY A 1 78 ? -11.809 9.148 22.434 1.00 42.91 78 GLY A O 1
ATOM 566 N N . SER A 1 79 ? -13.054 7.282 22.542 1.00 43.16 79 SER A N 1
ATOM 567 C CA . SER A 1 79 ? -13.724 7.639 23.794 1.00 43.16 79 SER A CA 1
ATOM 568 C C . SER A 1 79 ? -12.686 7.977 24.869 1.00 43.16 79 SER A C 1
ATOM 570 O O . SER A 1 79 ? -11.966 7.111 25.362 1.00 43.16 79 SER A O 1
ATOM 572 N N . ASN A 1 80 ? -12.652 9.25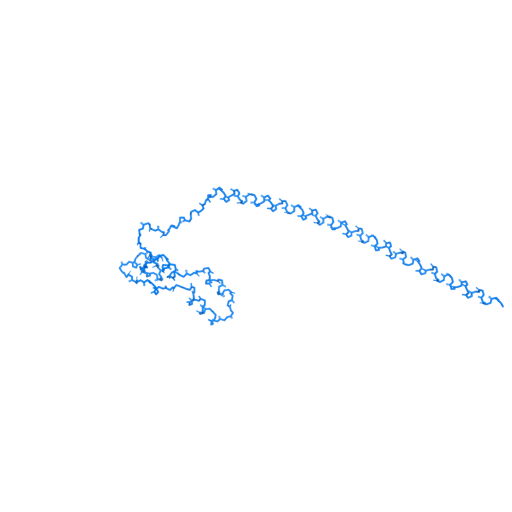3 25.249 1.00 39.59 80 ASN A N 1
ATOM 573 C CA . ASN A 1 80 ? -11.988 9.781 26.431 1.00 39.59 80 ASN A CA 1
ATOM 574 C C . ASN A 1 80 ? -12.465 9.040 27.693 1.00 39.59 80 ASN A C 1
ATOM 576 O O . ASN A 1 80 ? -13.391 9.494 28.364 1.00 39.59 80 ASN A O 1
ATOM 580 N N . SER A 1 81 ? -11.864 7.894 28.018 1.00 41.41 81 SER A N 1
ATOM 581 C CA . SER A 1 81 ? -11.840 7.288 29.357 1.00 41.41 81 SER A CA 1
ATOM 582 C C . SER A 1 81 ? -11.011 6.006 29.348 1.00 41.41 81 SER A C 1
ATOM 584 O O . SER A 1 81 ? -11.524 4.951 29.015 1.00 41.41 81 SER A O 1
ATOM 586 N N . SER A 1 82 ? -9.745 6.112 29.753 1.00 50.62 82 SER A N 1
ATOM 587 C CA . SER A 1 82 ? -9.013 5.165 30.621 1.00 50.62 82 SER A CA 1
ATOM 588 C C . SER A 1 82 ? -8.959 3.653 30.316 1.00 50.62 82 SER A C 1
ATOM 590 O O . SER A 1 82 ? -8.312 2.942 31.080 1.00 50.62 82 SER A O 1
ATOM 592 N N . GLU A 1 83 ? -9.556 3.142 29.242 1.00 63.16 83 GLU A N 1
ATOM 593 C CA . GLU A 1 83 ? -9.623 1.711 28.928 1.00 63.16 83 GLU A CA 1
ATOM 594 C C . GLU A 1 83 ? -9.498 1.519 27.412 1.00 63.16 83 GLU A C 1
ATOM 596 O O . GLU A 1 83 ? -10.404 1.842 26.645 1.00 63.16 83 GLU A O 1
ATOM 601 N N . ALA A 1 84 ? -8.340 1.029 26.965 1.00 85.94 84 ALA A N 1
ATOM 602 C CA . ALA A 1 84 ? -8.140 0.670 25.568 1.00 85.94 84 ALA A CA 1
ATOM 603 C C . ALA A 1 84 ? -8.960 -0.598 25.278 1.00 85.94 84 ALA A C 1
ATOM 605 O O . ALA A 1 84 ? -8.872 -1.559 26.034 1.00 85.94 84 ALA A O 1
ATOM 606 N N . TYR A 1 85 ? -9.763 -0.627 24.219 1.00 89.19 85 TYR A N 1
ATOM 607 C CA . TYR A 1 85 ? -10.558 -1.802 23.848 1.00 89.19 85 TYR A CA 1
ATOM 608 C C . TYR A 1 85 ? -10.496 -2.039 22.340 1.00 89.19 85 TYR A C 1
ATOM 610 O O . TYR A 1 85 ? -10.095 -1.160 21.581 1.00 89.19 85 TYR A O 1
ATOM 618 N N . CYS A 1 86 ? -10.878 -3.235 21.910 1.00 91.88 86 CYS A N 1
ATOM 619 C CA . CYS A 1 86 ? -10.959 -3.616 20.503 1.00 91.88 86 CYS A CA 1
ATOM 620 C C . CYS A 1 86 ? -12.178 -4.512 20.267 1.00 91.88 86 CYS A C 1
ATOM 622 O O . CYS A 1 86 ? -12.645 -5.219 21.167 1.00 91.88 86 CYS A O 1
ATOM 624 N N . CYS A 1 87 ? -12.672 -4.486 19.033 1.00 92.12 87 CYS A N 1
ATOM 625 C CA . CYS A 1 87 ? -13.784 -5.303 18.577 1.00 92.12 87 CYS A CA 1
ATOM 626 C C . CYS A 1 87 ? -13.287 -6.278 17.511 1.00 92.12 87 CYS A C 1
ATOM 628 O O . CYS A 1 87 ? -12.819 -5.856 16.457 1.00 92.12 87 CYS A O 1
ATOM 630 N N . VAL A 1 88 ? -13.410 -7.580 17.768 1.00 90.69 88 VAL A N 1
ATOM 631 C CA . VAL A 1 88 ? -13.028 -8.622 16.804 1.00 90.69 88 VAL A CA 1
ATOM 632 C C . VAL A 1 88 ? -14.240 -9.510 16.557 1.00 90.69 88 VAL A C 1
ATOM 634 O O . VAL A 1 88 ? -14.733 -10.154 17.480 1.00 90.69 88 VAL A O 1
ATOM 637 N N . ASN A 1 89 ? -14.744 -9.532 15.319 1.00 88.88 89 ASN A N 1
ATOM 638 C CA . ASN A 1 89 ? -15.927 -10.310 14.918 1.00 88.88 89 ASN A CA 1
ATOM 639 C C . ASN A 1 89 ? -17.156 -10.075 15.825 1.00 88.88 89 ASN A C 1
ATOM 641 O O . ASN A 1 89 ? -17.810 -11.025 16.256 1.00 88.88 89 ASN A O 1
ATOM 645 N N . GLY A 1 90 ? -17.433 -8.815 16.178 1.00 87.88 90 GLY A N 1
ATOM 646 C CA . GLY A 1 90 ? -18.553 -8.443 17.052 1.00 87.88 90 GLY A CA 1
ATOM 647 C C . GLY A 1 90 ? -18.360 -8.768 18.537 1.00 87.88 90 GLY A C 1
ATOM 648 O O . GLY A 1 90 ? -19.296 -8.645 19.320 1.00 87.88 90 GLY A O 1
ATOM 649 N N . THR A 1 91 ? -17.159 -9.192 18.938 1.00 92.75 91 THR A N 1
ATOM 650 C CA . THR A 1 91 ? -16.812 -9.481 20.333 1.00 92.75 91 THR A CA 1
ATOM 651 C C . THR A 1 91 ? -15.978 -8.354 20.927 1.00 92.75 91 THR A C 1
ATOM 653 O O . THR A 1 91 ? -15.024 -7.902 20.291 1.00 92.75 91 THR A O 1
ATOM 656 N N . PHE A 1 92 ? -16.297 -7.950 22.157 1.00 93.38 92 PHE A N 1
ATOM 657 C CA . PHE A 1 92 ? -15.580 -6.906 22.882 1.00 93.38 92 PHE A CA 1
ATOM 658 C C . PHE A 1 92 ? -14.409 -7.475 23.691 1.00 93.38 92 PHE A C 1
ATOM 660 O O . PHE A 1 92 ? -14.545 -8.445 24.446 1.00 93.38 92 PHE A O 1
ATOM 667 N N . TYR A 1 93 ? -13.256 -6.818 23.582 1.00 93.25 93 TYR A N 1
ATOM 668 C CA . TYR A 1 93 ? -12.049 -7.136 24.336 1.00 93.25 93 TYR A CA 1
ATOM 669 C C . TYR A 1 93 ? -11.504 -5.886 25.024 1.00 93.25 93 TYR A C 1
ATOM 671 O O . TYR A 1 93 ? -11.270 -4.861 24.389 1.00 93.25 93 TYR A O 1
ATOM 679 N N . ASN A 1 94 ? -11.265 -5.994 26.328 1.00 93.19 94 ASN A N 1
ATOM 680 C CA . ASN A 1 94 ? -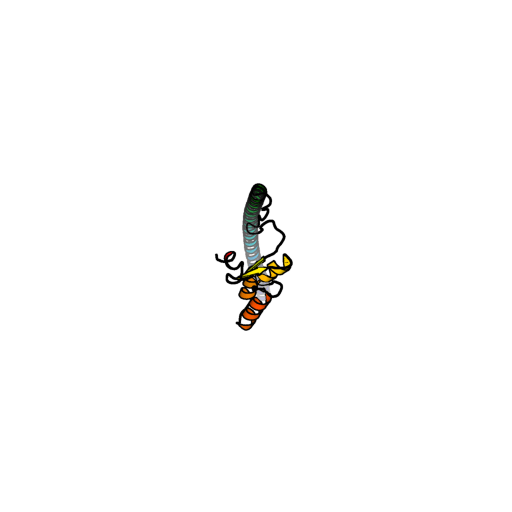10.642 -4.965 27.147 1.00 93.19 94 ASN A CA 1
ATOM 681 C C . ASN A 1 94 ? -9.120 -5.167 27.171 1.00 93.19 94 ASN A C 1
ATOM 683 O O . ASN A 1 94 ? -8.628 -6.245 27.512 1.00 93.19 94 ASN A O 1
ATOM 687 N N . CYS A 1 95 ? -8.371 -4.138 26.805 1.00 91.69 95 CYS A N 1
ATOM 688 C CA . CYS A 1 95 ? -6.927 -4.156 26.666 1.00 91.69 95 CYS A CA 1
ATOM 689 C C . CYS A 1 95 ? -6.274 -3.272 27.734 1.00 91.69 95 CYS A C 1
ATOM 691 O O . CYS A 1 95 ? -6.671 -2.138 27.991 1.00 91.69 95 CYS A O 1
ATOM 693 N N . THR A 1 96 ? -5.183 -3.761 28.320 1.00 88.88 96 THR A N 1
ATOM 694 C CA . THR A 1 96 ? -4.448 -3.041 29.377 1.00 88.88 96 THR A CA 1
ATOM 695 C C . THR A 1 96 ? -3.661 -1.831 28.864 1.00 88.88 96 THR A C 1
ATOM 697 O O . THR A 1 96 ? -3.140 -1.049 29.658 1.00 88.88 96 THR A O 1
ATOM 700 N N . SER A 1 97 ? -3.537 -1.678 27.543 1.00 88.56 97 SER A N 1
ATOM 701 C CA . SER A 1 97 ? -2.825 -0.572 26.904 1.00 88.56 97 SER A CA 1
ATOM 702 C C . SER A 1 97 ? -3.308 -0.328 25.475 1.00 88.56 97 SER A C 1
ATOM 704 O O . SER A 1 97 ? -3.833 -1.230 24.821 1.00 88.56 97 SER A O 1
ATOM 706 N N . ALA A 1 98 ? -3.046 0.876 24.961 1.00 82.88 98 ALA A N 1
ATOM 707 C CA . ALA A 1 98 ? -3.291 1.220 23.560 1.00 82.88 98 ALA A CA 1
ATOM 708 C C . ALA A 1 98 ? -2.484 0.341 22.586 1.00 82.88 98 ALA A C 1
ATOM 710 O O . ALA A 1 98 ? -2.971 0.003 21.514 1.00 82.88 98 ALA A O 1
ATOM 711 N N . ALA A 1 99 ? -1.279 -0.091 22.976 1.00 86.00 99 ALA A N 1
ATOM 712 C CA . ALA A 1 99 ? -0.475 -1.006 22.167 1.00 86.00 99 ALA A CA 1
ATOM 713 C C . ALA A 1 99 ? -1.140 -2.387 22.032 1.00 86.00 99 ALA A C 1
ATOM 715 O O . ALA A 1 99 ? -1.173 -2.946 20.940 1.00 86.00 99 ALA A O 1
ATOM 716 N N . ALA A 1 100 ? -1.718 -2.906 23.122 1.00 87.69 100 ALA A N 1
ATOM 717 C CA . ALA A 1 100 ? -2.477 -4.156 23.106 1.00 87.69 100 ALA A CA 1
ATOM 718 C C . ALA A 1 100 ? -3.768 -4.033 22.278 1.00 87.69 100 ALA A C 1
ATOM 720 O O . ALA A 1 100 ? -4.090 -4.944 21.522 1.00 87.69 100 ALA A O 1
ATOM 721 N N . ALA A 1 101 ? -4.467 -2.895 22.354 1.00 88.69 101 ALA A N 1
ATOM 722 C CA . ALA A 1 101 ? -5.623 -2.635 21.493 1.00 88.69 101 ALA A CA 1
ATOM 723 C C . ALA A 1 101 ? -5.235 -2.566 20.007 1.00 88.69 101 ALA A C 1
ATOM 725 O O . ALA A 1 101 ? -5.916 -3.162 19.177 1.00 88.69 101 ALA A O 1
ATOM 726 N N . GLY A 1 102 ? -4.102 -1.934 19.677 1.00 87.12 102 GLY A N 1
ATOM 727 C CA . GLY A 1 102 ? -3.565 -1.921 18.314 1.00 87.12 102 GLY A CA 1
ATOM 728 C C . GLY A 1 102 ? -3.240 -3.323 17.789 1.00 87.12 102 GLY A C 1
ATOM 729 O O . GLY A 1 102 ? -3.632 -3.670 16.681 1.00 87.12 102 GLY A O 1
ATOM 730 N N . GLN A 1 103 ? -2.60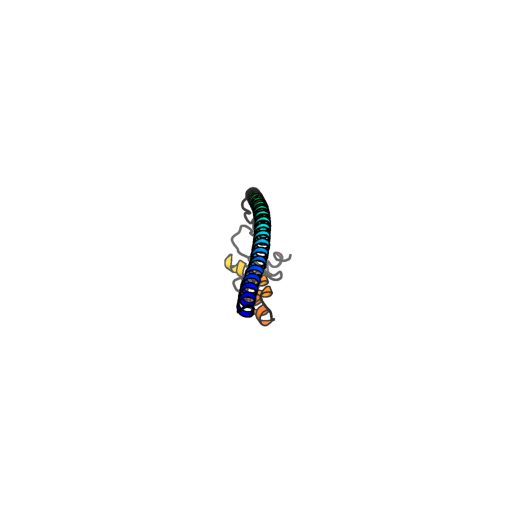0 -4.170 18.602 1.00 89.06 103 GLN A N 1
ATOM 731 C CA . GLN A 1 103 ? -2.351 -5.578 18.248 1.00 89.06 103 GLN A CA 1
ATOM 732 C C . GLN A 1 103 ? -3.647 -6.377 18.072 1.00 89.06 103 GLN A C 1
ATOM 734 O O . GLN A 1 103 ? -3.751 -7.210 17.175 1.00 89.06 103 GLN A O 1
ATOM 739 N N . CYS A 1 104 ? -4.651 -6.085 18.894 1.00 91.69 104 CYS A N 1
ATOM 740 C CA . CYS A 1 104 ? -5.938 -6.756 18.843 1.00 91.69 104 CYS A CA 1
ATOM 741 C C . CYS A 1 104 ? -6.739 -6.469 17.575 1.00 91.69 104 CYS A C 1
ATOM 743 O O . CYS A 1 104 ? -7.382 -7.377 17.057 1.00 91.69 104 CYS A O 1
ATOM 745 N N . VAL A 1 105 ? -6.685 -5.244 17.052 1.00 90.62 105 VAL A N 1
ATOM 746 C CA . VAL A 1 105 ? -7.307 -4.915 15.759 1.00 90.62 105 VAL A CA 1
ATOM 747 C C . VAL A 1 105 ? -6.452 -5.428 14.591 1.00 90.62 105 VAL A C 1
ATOM 749 O O . VAL A 1 105 ? -6.988 -5.777 13.540 1.00 90.62 105 VAL A O 1
ATOM 752 N N . GLY A 1 106 ? -5.137 -5.536 14.796 1.00 90.44 106 GLY A N 1
ATOM 753 C CA . GLY A 1 106 ? -4.170 -5.875 13.758 1.00 90.44 106 GLY A CA 1
ATOM 754 C C . GLY A 1 106 ? -3.758 -4.652 12.936 1.00 90.44 106 GLY A C 1
ATOM 755 O O . GLY A 1 106 ? -4.089 -3.511 13.262 1.00 90.44 106 GLY A O 1
ATOM 756 N N . ASP A 1 107 ? -3.024 -4.892 11.852 1.00 90.50 107 ASP A N 1
ATOM 757 C CA . ASP A 1 107 ? -2.584 -3.859 10.913 1.00 90.50 107 ASP A CA 1
ATOM 758 C C . ASP A 1 107 ? -3.119 -4.173 9.506 1.00 90.50 107 ASP A C 1
ATOM 760 O O . ASP A 1 107 ? -2.496 -4.932 8.755 1.00 90.50 107 ASP A O 1
ATOM 764 N N . PRO A 1 108 ? -4.282 -3.613 9.121 1.00 85.38 108 PRO A N 1
ATOM 765 C CA . PRO A 1 108 ? -4.916 -3.933 7.847 1.00 85.38 108 PRO A CA 1
ATOM 766 C C . PRO A 1 108 ? -4.100 -3.451 6.642 1.00 85.38 108 PRO A C 1
ATOM 768 O O . PRO A 1 108 ? -4.157 -4.080 5.585 1.00 85.38 108 PRO A O 1
ATOM 771 N N . MET A 1 109 ? -3.320 -2.372 6.782 1.00 88.00 109 MET A N 1
ATOM 772 C CA . MET A 1 109 ? -2.476 -1.875 5.693 1.00 88.00 109 MET A CA 1
ATOM 773 C C . MET A 1 109 ? -1.273 -2.794 5.490 1.00 88.00 109 MET A C 1
ATOM 775 O O . MET A 1 109 ? -1.041 -3.259 4.374 1.00 88.00 109 MET A O 1
ATOM 779 N N . ALA A 1 110 ? -0.569 -3.148 6.569 1.00 90.31 110 ALA A N 1
ATOM 780 C CA . ALA A 1 110 ? 0.549 -4.083 6.482 1.00 90.31 110 ALA A CA 1
ATOM 781 C C . ALA A 1 110 ? 0.100 -5.493 6.065 1.00 90.31 110 ALA A C 1
ATOM 783 O O . ALA A 1 110 ? 0.830 -6.186 5.355 1.00 90.31 110 ALA A O 1
ATOM 784 N N . MET A 1 111 ? -1.109 -5.911 6.454 1.00 90.06 111 MET A N 1
ATOM 785 C CA . MET A 1 111 ? -1.711 -7.160 5.994 1.00 90.06 111 MET A CA 1
ATOM 786 C C . MET A 1 111 ? -1.957 -7.135 4.483 1.00 90.06 111 MET A C 1
ATOM 788 O O . MET A 1 111 ? -1.548 -8.075 3.804 1.00 90.06 111 MET A O 1
ATOM 792 N N . MET A 1 112 ? -2.569 -6.075 3.938 1.00 91.56 112 MET A N 1
ATOM 793 C CA . MET A 1 112 ? -2.774 -5.953 2.487 1.00 91.56 112 MET A CA 1
ATOM 794 C C . MET A 1 112 ? -1.451 -5.918 1.720 1.00 91.56 112 MET A C 1
ATOM 796 O O . MET A 1 112 ? -1.324 -6.604 0.708 1.00 91.56 112 MET A O 1
ATOM 800 N N . ASP A 1 113 ? -0.456 -5.176 2.202 1.00 93.62 113 ASP A N 1
ATOM 801 C CA . ASP A 1 113 ? 0.866 -5.116 1.570 1.00 93.62 113 ASP A CA 1
ATOM 802 C C . ASP A 1 113 ? 1.556 -6.485 1.566 1.00 93.62 113 ASP A C 1
ATOM 804 O O . ASP A 1 113 ? 2.137 -6.896 0.561 1.00 93.62 113 ASP A O 1
ATOM 808 N N . CYS A 1 114 ? 1.445 -7.222 2.672 1.00 93.75 114 CYS A N 1
ATOM 809 C CA . CYS A 1 114 ? 1.981 -8.571 2.797 1.00 93.75 114 CYS A CA 1
ATOM 810 C C . CYS A 1 114 ? 1.270 -9.545 1.845 1.00 93.75 114 CYS A C 1
ATOM 812 O O . CYS A 1 114 ? 1.935 -10.250 1.090 1.00 93.75 114 CYS A O 1
ATOM 814 N N . LEU A 1 115 ? -0.067 -9.529 1.809 1.00 92.75 115 LEU A N 1
ATOM 815 C CA . LEU A 1 115 ? -0.860 -10.375 0.912 1.00 92.75 115 LEU A CA 1
ATOM 816 C C . LEU A 1 115 ? -0.582 -10.070 -0.565 1.00 92.75 115 LEU A C 1
ATOM 818 O O . LEU A 1 115 ? -0.445 -10.993 -1.360 1.00 92.75 115 LEU A O 1
ATOM 822 N N . ASN A 1 116 ? -0.419 -8.797 -0.932 1.00 92.94 116 ASN A N 1
ATOM 823 C CA . ASN A 1 116 ? -0.061 -8.396 -2.296 1.00 92.94 116 ASN A CA 1
ATOM 824 C C . ASN A 1 116 ? 1.347 -8.857 -2.706 1.00 92.94 116 ASN A C 1
ATOM 826 O O . ASN A 1 116 ? 1.613 -9.047 -3.894 1.00 92.94 116 ASN A O 1
ATOM 830 N N . ALA A 1 117 ? 2.258 -9.014 -1.742 1.00 93.12 117 ALA A N 1
ATOM 831 C CA . ALA A 1 117 ? 3.598 -9.544 -1.973 1.00 93.12 117 ALA A CA 1
ATOM 832 C C . ALA A 1 117 ? 3.640 -11.085 -1.990 1.00 93.12 117 ALA A C 1
ATOM 834 O O . ALA A 1 117 ? 4.632 -11.664 -2.445 1.00 93.12 117 ALA A O 1
ATOM 835 N N . CYS A 1 118 ? 2.590 -11.749 -1.506 1.00 90.81 118 CYS A N 1
ATOM 836 C CA . CYS A 1 118 ? 2.503 -13.200 -1.443 1.00 90.81 118 CYS A CA 1
ATOM 837 C C . CYS A 1 118 ? 2.073 -13.825 -2.773 1.00 90.81 118 CYS A C 1
ATOM 839 O O . CYS A 1 118 ? 1.231 -13.302 -3.496 1.00 90.81 118 CYS A O 1
ATOM 841 N N . GLY A 1 119 ? 2.662 -14.981 -3.090 1.00 85.81 119 GLY A N 1
ATOM 842 C CA . GLY A 1 119 ? 2.343 -15.769 -4.288 1.00 85.81 119 GLY A CA 1
ATOM 843 C C . GLY A 1 119 ? 1.788 -17.165 -3.997 1.00 85.81 119 GLY A C 1
ATOM 844 O O . GLY A 1 119 ? 1.519 -17.915 -4.933 1.00 85.81 119 GLY A O 1
ATOM 845 N N . ASP A 1 120 ? 1.651 -17.533 -2.722 1.00 91.31 120 ASP A N 1
ATOM 846 C CA . ASP A 1 120 ? 1.124 -18.820 -2.279 1.00 91.31 120 ASP A CA 1
ATOM 847 C C . ASP A 1 120 ? 0.355 -18.692 -0.954 1.00 91.31 120 ASP A C 1
ATOM 849 O O . ASP A 1 120 ? 0.473 -17.703 -0.229 1.00 91.31 120 ASP A O 1
ATOM 853 N N . THR A 1 121 ? -0.423 -19.726 -0.631 1.00 87.88 121 THR A N 1
ATOM 854 C CA . THR A 1 121 ? -1.277 -19.767 0.564 1.00 87.88 121 THR A CA 1
ATOM 855 C C . THR A 1 121 ? -0.478 -19.826 1.868 1.00 87.88 121 THR A C 1
ATOM 857 O O . THR A 1 121 ? -0.950 -19.381 2.906 1.00 87.88 121 THR A O 1
ATOM 860 N N . ALA A 1 122 ? 0.751 -20.356 1.841 1.00 93.38 122 ALA A N 1
ATOM 861 C CA . ALA A 1 122 ? 1.599 -20.425 3.031 1.00 93.38 122 ALA A CA 1
ATOM 862 C C . ALA A 1 122 ? 2.103 -19.034 3.449 1.00 93.38 122 ALA A C 1
ATOM 864 O O . ALA A 1 122 ? 2.280 -18.758 4.636 1.00 93.38 122 ALA A O 1
ATOM 865 N N . CYS A 1 123 ? 2.332 -18.158 2.474 1.00 91.69 123 CYS A N 1
ATOM 866 C CA . CYS A 1 123 ? 2.670 -16.761 2.682 1.00 91.69 123 CYS A CA 1
ATOM 867 C C . CYS A 1 123 ? 1.455 -15.972 3.200 1.00 91.69 123 CYS A C 1
ATOM 869 O O . CYS A 1 123 ? 1.588 -15.208 4.156 1.00 91.69 123 CYS A O 1
ATOM 871 N N . GLU A 1 124 ? 0.257 -16.221 2.659 1.00 92.00 124 GLU A N 1
ATOM 872 C CA . GLU A 1 124 ? -0.991 -15.606 3.140 1.00 92.00 124 GLU A CA 1
ATOM 873 C C . GLU A 1 124 ? -1.278 -15.934 4.617 1.00 92.00 124 GLU A C 1
ATOM 875 O O . GLU A 1 124 ? -1.620 -15.040 5.402 1.00 92.00 124 GLU A O 1
ATOM 880 N N . ASP A 1 125 ? -1.064 -17.192 5.020 1.00 92.56 125 ASP A N 1
ATOM 881 C CA . ASP A 1 125 ? -1.195 -17.634 6.413 1.00 92.56 125 ASP A CA 1
ATOM 882 C C . ASP A 1 125 ? -0.215 -16.893 7.336 1.00 92.56 125 ASP A C 1
ATOM 884 O O . ASP A 1 125 ? -0.574 -16.482 8.443 1.00 92.56 125 ASP A O 1
ATOM 888 N N . GLN A 1 126 ? 1.020 -16.658 6.879 1.00 92.38 126 GLN A N 1
ATOM 889 C CA . GLN A 1 126 ? 2.009 -15.888 7.639 1.00 92.38 126 GLN A CA 1
ATOM 890 C C . GLN A 1 126 ? 1.624 -14.413 7.758 1.00 92.38 126 GLN A C 1
ATOM 892 O O . GLN A 1 126 ? 1.784 -13.832 8.832 1.00 92.38 126 GLN A O 1
ATOM 897 N N . CYS A 1 127 ? 1.098 -13.808 6.691 1.00 93.00 127 CYS A N 1
ATOM 898 C CA . CYS A 1 127 ? 0.616 -12.430 6.727 1.00 93.00 127 CYS A CA 1
ATOM 899 C C . CYS A 1 127 ? -0.530 -12.275 7.722 1.00 93.00 127 CYS A C 1
ATOM 901 O O . CYS A 1 127 ? -0.495 -11.386 8.570 1.00 93.00 127 CYS A O 1
ATOM 903 N N . THR A 1 128 ? -1.505 -13.180 7.668 1.00 90.75 128 THR A N 1
ATOM 904 C CA . THR A 1 128 ? -2.653 -13.168 8.579 1.00 90.75 128 THR A CA 1
ATOM 905 C C . THR A 1 128 ? -2.216 -13.431 10.017 1.00 90.75 128 THR A C 1
ATOM 907 O O . THR A 1 128 ? -2.658 -12.742 10.927 1.00 90.75 128 THR A O 1
ATOM 910 N N . SER A 1 129 ? -1.285 -14.361 10.243 1.00 90.19 129 SER A N 1
ATOM 911 C CA . SER A 1 129 ? -0.759 -14.634 11.584 1.00 90.19 129 SER A CA 1
ATOM 912 C C . SER A 1 129 ? 0.045 -13.472 12.170 1.00 90.19 129 SER A C 1
ATOM 914 O O . SER A 1 129 ? 0.159 -13.381 13.389 1.00 90.19 129 SER A O 1
ATOM 916 N N . LYS A 1 130 ? 0.669 -12.642 11.330 1.00 89.94 130 LYS A N 1
ATOM 917 C CA . LYS A 1 130 ? 1.563 -11.568 11.776 1.00 89.94 130 LYS A CA 1
ATOM 918 C C . LYS A 1 130 ? 0.867 -10.216 11.893 1.00 89.94 130 LYS A C 1
ATOM 920 O O . LYS A 1 130 ? 1.229 -9.433 12.765 1.00 89.94 130 LYS A O 1
ATOM 925 N N . TYR A 1 131 ? -0.066 -9.937 10.990 1.00 92.44 131 TYR A N 1
ATOM 926 C CA . TYR A 1 131 ? -0.720 -8.636 10.852 1.00 92.44 131 TYR A CA 1
ATOM 927 C C . TYR A 1 131 ? -2.231 -8.696 11.074 1.00 92.44 131 TYR A C 1
ATOM 929 O O . TYR A 1 131 ? -2.870 -7.650 11.145 1.00 92.44 131 TYR A O 1
ATOM 937 N N . GLY A 1 132 ? -2.813 -9.892 11.170 1.00 89.38 132 GLY A N 1
ATOM 938 C CA . GLY A 1 132 ? -4.225 -10.051 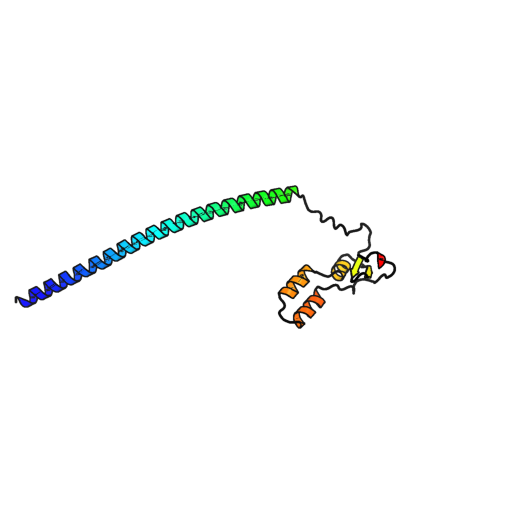11.484 1.00 89.38 132 GLY A CA 1
ATOM 939 C C . GLY A 1 132 ? -4.557 -9.685 12.938 1.00 89.38 132 GLY A C 1
ATOM 940 O O . GLY A 1 132 ? -3.655 -9.439 13.742 1.00 89.38 132 GLY A O 1
ATOM 941 N N . PRO A 1 133 ? -5.855 -9.663 13.281 1.00 90.31 133 PRO A N 1
ATOM 942 C CA . PRO A 1 133 ? -6.324 -9.356 14.630 1.00 90.31 133 PRO A CA 1
ATOM 943 C C . PRO A 1 133 ? -5.813 -10.385 15.648 1.00 90.31 133 PRO A C 1
ATOM 945 O O . PRO A 1 133 ? -6.132 -11.572 15.530 1.00 90.31 133 PRO A O 1
ATOM 948 N N . ASP A 1 134 ? -5.063 -9.946 16.664 1.00 91.56 134 ASP A N 1
ATOM 949 C CA . ASP A 1 134 ? -4.613 -10.805 17.765 1.00 91.56 134 ASP A CA 1
ATOM 950 C C . ASP A 1 134 ? -5.147 -10.319 19.122 1.00 91.56 134 ASP A C 1
ATOM 952 O O . ASP A 1 134 ? -4.526 -9.473 19.770 1.00 91.56 134 ASP A O 1
ATOM 956 N N . PRO A 1 135 ? -6.274 -10.868 19.612 1.00 90.56 135 PRO A N 1
ATOM 957 C CA . PRO A 1 135 ? -6.835 -10.489 20.901 1.00 90.56 135 PRO A CA 1
ATOM 958 C C . PRO A 1 135 ? -6.085 -11.088 22.100 1.00 90.56 135 PRO A C 1
ATOM 960 O O . PRO A 1 135 ? -6.506 -10.862 23.233 1.00 90.56 135 PRO A O 1
ATOM 963 N N . SER A 1 136 ? -4.988 -11.834 21.904 1.00 91.19 136 SER A N 1
ATOM 964 C CA . SER A 1 136 ? -4.226 -12.456 22.995 1.00 91.19 136 SER A CA 1
ATOM 965 C C . SER A 1 136 ? -3.746 -11.513 24.117 1.00 91.19 136 SER A C 1
ATOM 967 O O . SER A 1 136 ? -3.713 -11.968 25.266 1.00 91.19 136 SER A O 1
ATOM 969 N N . PRO A 1 137 ? -3.418 -10.221 23.881 1.00 90.00 137 PRO A N 1
ATOM 970 C CA . PRO A 1 137 ? -3.027 -9.312 24.953 1.00 90.00 137 PRO A CA 1
ATOM 971 C C . PRO A 1 137 ? -4.230 -8.657 25.658 1.00 90.00 137 PRO A C 1
ATOM 973 O O . PRO A 1 137 ? -4.036 -7.873 26.593 1.00 90.00 137 PRO A O 1
ATOM 976 N N . CYS A 1 138 ? -5.461 -8.959 25.234 1.00 93.00 138 CYS A N 1
ATOM 977 C CA . CYS A 1 138 ? -6.694 -8.376 25.752 1.00 93.00 138 CYS A CA 1
ATOM 978 C C . CYS A 1 138 ? -7.600 -9.442 26.390 1.00 93.00 138 CYS A C 1
ATOM 980 O O . CYS A 1 138 ? -7.553 -10.629 26.071 1.00 93.00 138 CYS A O 1
ATOM 982 N N . SER A 1 139 ? -8.455 -9.021 27.319 1.00 94.88 139 SER A N 1
ATOM 983 C CA . SER A 1 139 ? -9.428 -9.888 27.980 1.00 94.88 139 SER A CA 1
ATOM 984 C C . SER A 1 139 ? -10.805 -9.699 27.364 1.00 94.88 139 SER A C 1
ATOM 986 O O . SER A 1 139 ? -11.325 -8.587 27.329 1.00 94.88 139 SER A O 1
ATOM 988 N N . ARG A 1 140 ? -11.434 -10.789 26.926 1.00 93.00 140 ARG A N 1
ATOM 989 C CA . ARG A 1 140 ? -12.809 -10.759 26.415 1.00 93.00 140 ARG A CA 1
ATOM 990 C C . ARG A 1 140 ? -13.794 -10.335 27.512 1.00 93.00 140 ARG A C 1
ATOM 992 O O . ARG A 1 140 ? -13.754 -10.897 28.606 1.00 93.00 140 ARG A O 1
ATOM 999 N N . ASP A 1 141 ? -14.716 -9.429 27.191 1.00 92.69 141 ASP A N 1
ATOM 1000 C CA . ASP A 1 141 ? -15.843 -9.054 28.055 1.00 92.69 141 ASP A CA 1
ATOM 1001 C C . ASP A 1 141 ? -17.170 -9.176 27.294 1.00 92.69 141 ASP A C 1
ATOM 1003 O O . ASP A 1 141 ? -17.634 -8.258 26.621 1.00 92.69 141 ASP A O 1
ATOM 1007 N N . ALA A 1 142 ? -17.810 -10.336 27.460 1.00 90.88 142 ALA A N 1
ATOM 1008 C CA . ALA A 1 142 ? -19.076 -10.651 26.806 1.00 90.88 142 ALA A CA 1
ATOM 1009 C C . ALA A 1 142 ? -20.238 -9.743 27.243 1.00 90.88 142 ALA A C 1
ATOM 1011 O O . ALA A 1 142 ? -21.236 -9.640 26.532 1.00 90.88 142 ALA A O 1
ATOM 1012 N N . GLY A 1 143 ? -20.136 -9.089 28.409 1.00 91.50 143 GLY A N 1
ATOM 1013 C CA . GLY A 1 143 ? -21.148 -8.136 28.869 1.00 91.50 143 GLY A CA 1
ATOM 1014 C C . GLY A 1 143 ? -21.211 -6.880 28.000 1.00 91.50 143 GLY A C 1
ATOM 1015 O O . GLY A 1 143 ? -22.211 -6.163 28.031 1.00 91.50 143 GLY A O 1
ATOM 1016 N N . GLN A 1 144 ? -20.166 -6.639 27.205 1.00 90.06 144 GLN A N 1
ATOM 1017 C CA . GLN A 1 144 ? -20.014 -5.471 26.348 1.00 90.06 144 GLN A CA 1
ATOM 1018 C C . GLN A 1 144 ? -20.000 -5.800 24.852 1.00 90.06 144 GLN A C 1
ATOM 1020 O O . GLN A 1 144 ? -19.836 -4.884 24.053 1.00 90.06 144 GLN A O 1
ATOM 1025 N N . ASP A 1 145 ? -20.262 -7.050 24.448 1.00 89.06 145 ASP A N 1
ATOM 1026 C CA . ASP A 1 145 ? -20.325 -7.444 23.027 1.00 89.06 145 ASP A CA 1
ATOM 1027 C C . ASP A 1 145 ? -21.324 -6.577 22.230 1.00 89.06 145 ASP A C 1
ATOM 1029 O O . ASP A 1 145 ? -21.088 -6.249 21.072 1.00 89.06 145 ASP A O 1
ATOM 1033 N N . GLY A 1 146 ? -22.397 -6.092 22.871 1.00 87.69 146 GLY A N 1
ATOM 1034 C CA . GLY A 1 146 ? -23.353 -5.160 22.258 1.00 87.69 146 GLY A CA 1
ATOM 1035 C C . GLY A 1 146 ? -22.766 -3.803 21.840 1.00 87.69 146 GLY A C 1
ATOM 1036 O O . GLY A 1 146 ? -23.401 -3.092 21.071 1.00 87.69 146 GLY A O 1
ATOM 1037 N N . ARG A 1 147 ? -21.566 -3.442 22.314 1.00 87.38 147 ARG A N 1
ATOM 1038 C CA . ARG A 1 147 ? -20.820 -2.253 21.865 1.00 87.38 147 ARG A CA 1
ATOM 1039 C C . ARG A 1 147 ? -20.078 -2.478 20.548 1.00 87.38 147 ARG A C 1
ATOM 1041 O O . ARG A 1 147 ? -19.724 -1.506 19.901 1.00 87.38 147 ARG A O 1
ATOM 1048 N N . CYS A 1 148 ? -19.839 -3.735 20.180 1.00 87.94 148 CYS A N 1
ATOM 1049 C CA . CYS A 1 148 ? -19.158 -4.138 18.951 1.00 87.94 148 CYS A CA 1
ATOM 1050 C C . CYS A 1 148 ? -20.140 -4.640 17.877 1.00 87.94 148 CYS A C 1
ATOM 1052 O O . CYS A 1 148 ? -19.714 -5.233 16.889 1.00 87.94 148 CYS A O 1
ATOM 1054 N N . ALA A 1 149 ? -21.446 -4.460 18.090 1.00 75.12 149 ALA A N 1
ATOM 1055 C CA . ALA A 1 149 ? -22.501 -4.863 17.171 1.00 75.12 149 ALA A CA 1
ATOM 1056 C C . ALA A 1 149 ? -22.761 -3.761 16.129 1.00 75.12 149 ALA A C 1
ATOM 1058 O O . ALA A 1 149 ? -23.807 -3.115 16.160 1.00 75.12 149 ALA A O 1
ATOM 1059 N N . GLU A 1 150 ? -21.799 -3.540 15.237 1.00 57.34 150 GLU A N 1
ATOM 1060 C CA . GLU A 1 150 ? -21.991 -2.777 13.994 1.00 57.34 150 GLU A CA 1
ATOM 1061 C C . GLU A 1 150 ? -21.867 -3.694 12.774 1.00 57.34 150 GLU A C 1
ATOM 1063 O O . GLU A 1 150 ? -20.978 -4.579 12.776 1.00 57.34 150 GLU A O 1
#

Radius of gyration: 38.49 Å; chains: 1; bounding box: 80×46×104 Å